Protein AF-A0A267G3K1-F1 (afdb_monomer_lite)

Secondary structure (DSSP, 8-state):
---PEEPTTTTT-----S-----SS----TTSS--SSEEEETTT--EEE-PBPTTS-B--SHHHHHHHHH---EEEEGGG-BTTB--EEETTTTEEEE-TTHHHHHHHTT--GGG----S--HHHHHHHHT--

Organism: NCBI:txid282301

Structure (mmCIF, N/CA/C/O backbone):
data_AF-A0A267G3K1-F1
#
_entry.id   AF-A0A267G3K1-F1
#
loop_
_atom_site.group_PDB
_atom_site.id
_atom_site.type_symbol
_atom_site.label_atom_id
_atom_site.label_alt_id
_atom_site.label_comp_id
_atom_site.label_asym_id
_atom_site.label_entity_id
_atom_site.label_seq_id
_atom_site.pdbx_PDB_ins_code
_atom_site.Cartn_x
_atom_site.Cartn_y
_atom_site.Cartn_z
_atom_site.occupancy
_atom_site.B_iso_or_equiv
_atom_site.auth_seq_id
_atom_site.auth_comp_id
_atom_site.auth_asym_id
_atom_site.auth_atom_id
_atom_site.pdbx_PDB_model_num
ATOM 1 N N . MET A 1 1 ? 0.414 22.832 2.728 1.00 44.53 1 MET A N 1
ATOM 2 C CA . MET A 1 1 ? 0.107 21.496 3.273 1.00 44.53 1 MET A CA 1
ATOM 3 C C . MET A 1 1 ? -0.882 20.891 2.304 1.00 44.53 1 MET A C 1
ATOM 5 O O . MET A 1 1 ? -1.904 21.512 2.073 1.00 44.53 1 MET A O 1
ATOM 9 N N . SER A 1 2 ? -0.534 19.814 1.607 1.00 56.38 2 SER A N 1
ATOM 10 C CA . SER A 1 2 ? -1.494 19.134 0.736 1.00 56.38 2 SER A CA 1
ATOM 11 C C . SER A 1 2 ? -2.581 18.536 1.630 1.00 56.38 2 SER A C 1
ATOM 13 O O . SER A 1 2 ? -2.292 17.585 2.359 1.00 56.38 2 SER A O 1
ATOM 15 N N . ASP A 1 3 ? -3.774 19.128 1.633 1.00 69.25 3 ASP A N 1
ATOM 16 C CA . ASP A 1 3 ? -4.935 18.640 2.381 1.00 69.25 3 ASP A CA 1
ATOM 17 C C . ASP A 1 3 ? -5.367 17.286 1.806 1.00 69.25 3 ASP A C 1
ATOM 19 O O . ASP A 1 3 ? -6.177 17.208 0.880 1.00 69.25 3 ASP A O 1
ATOM 23 N N . ARG A 1 4 ? -4.772 16.201 2.316 1.00 88.62 4 ARG A N 1
ATOM 24 C CA . ARG A 1 4 ? -5.225 14.842 2.010 1.00 88.62 4 ARG A CA 1
ATOM 25 C C . ARG A 1 4 ? -6.672 14.727 2.475 1.00 88.62 4 ARG A C 1
ATOM 27 O O . ARG A 1 4 ? -6.978 15.033 3.626 1.00 88.62 4 ARG A O 1
ATOM 34 N N . GLN A 1 5 ? -7.546 14.292 1.580 1.00 95.12 5 GLN A N 1
ATOM 35 C CA . GLN A 1 5 ? -8.942 14.031 1.908 1.00 95.12 5 GLN A CA 1
ATOM 36 C C . GLN A 1 5 ? -9.103 12.583 2.371 1.00 95.12 5 GLN A C 1
ATOM 38 O O . GLN A 1 5 ? -8.347 11.703 1.957 1.00 95.12 5 GLN A O 1
ATOM 43 N N . GLU A 1 6 ? -10.082 12.342 3.240 1.00 97.56 6 GLU A N 1
ATOM 44 C CA . GLU A 1 6 ? -10.501 10.987 3.601 1.00 97.56 6 GLU A CA 1
ATOM 45 C C . GLU A 1 6 ? -10.964 10.235 2.351 1.00 97.56 6 GLU A C 1
ATOM 47 O O . GLU A 1 6 ? -11.768 10.758 1.574 1.00 97.56 6 GLU A O 1
ATOM 52 N N . SER A 1 7 ? -10.473 9.008 2.167 1.00 98.19 7 SER A N 1
ATOM 53 C CA . SER A 1 7 ? -10.912 8.175 1.053 1.00 98.19 7 SER A CA 1
ATOM 54 C C . SER A 1 7 ? -12.383 7.809 1.189 1.00 98.19 7 SER A C 1
ATOM 56 O O . SER A 1 7 ? -12.844 7.347 2.237 1.00 98.19 7 SER A O 1
ATOM 58 N N . LYS A 1 8 ? -13.105 7.862 0.068 1.00 98.00 8 LYS A N 1
ATOM 59 C CA . LYS A 1 8 ? -14.478 7.336 -0.029 1.00 98.00 8 LYS A CA 1
ATOM 60 C C . LYS A 1 8 ? -14.570 5.836 0.276 1.00 98.00 8 LYS A C 1
ATOM 62 O O . LYS A 1 8 ? -15.655 5.347 0.586 1.00 98.00 8 LYS A O 1
ATOM 67 N N . HIS A 1 9 ? -13.453 5.115 0.190 1.00 98.31 9 HIS A N 1
ATOM 68 C CA . HIS A 1 9 ? -13.381 3.669 0.381 1.00 98.31 9 HIS A CA 1
ATOM 69 C C . HIS A 1 9 ? -12.952 3.259 1.791 1.00 98.31 9 HIS A C 1
ATOM 71 O O . HIS A 1 9 ? -13.182 2.115 2.160 1.00 98.31 9 HIS A O 1
ATOM 77 N N . ALA A 1 10 ? -12.377 4.157 2.597 1.00 97.75 10 ALA A N 1
ATOM 78 C CA . ALA A 1 10 ? -11.828 3.812 3.912 1.00 97.75 10 ALA A CA 1
ATOM 79 C C . ALA A 1 10 ? -12.890 3.229 4.859 1.00 97.75 10 ALA A C 1
ATOM 81 O O . ALA A 1 10 ? -12.714 2.171 5.456 1.00 97.75 10 ALA A O 1
ATOM 82 N N . SER A 1 11 ? -14.049 3.883 4.966 1.00 97.31 11 SER A N 1
ATOM 83 C CA . SER A 1 11 ? -15.085 3.464 5.918 1.00 97.31 11 SER A CA 1
ATOM 84 C C . SER A 1 11 ? -15.752 2.122 5.579 1.00 97.31 11 SER A C 1
ATOM 86 O O . SER A 1 11 ? -16.212 1.432 6.495 1.00 97.31 11 SER A O 1
ATOM 88 N N . SER A 1 12 ? -15.794 1.750 4.298 1.00 96.88 12 SER A N 1
ATOM 89 C CA . SER A 1 12 ? -16.505 0.584 3.759 1.00 96.88 12 SER A CA 1
ATOM 90 C C . SER A 1 12 ? -15.575 -0.464 3.144 1.00 96.88 12 SER A C 1
ATOM 92 O O . SER A 1 12 ? -16.058 -1.395 2.496 1.00 96.88 12 SER A O 1
ATOM 94 N N . LEU A 1 13 ? -14.258 -0.328 3.341 1.00 98.44 13 LEU A N 1
ATOM 95 C CA . LEU A 1 13 ? -13.275 -1.245 2.786 1.00 98.44 13 LEU A CA 1
ATOM 96 C C . LEU A 1 13 ? -13.538 -2.664 3.299 1.00 98.44 13 LEU A C 1
ATOM 98 O O . LEU A 1 13 ? -13.587 -2.917 4.503 1.00 98.44 13 LEU A O 1
ATOM 102 N N . VAL A 1 14 ? -13.689 -3.600 2.366 1.00 98.06 14 VAL A N 1
ATOM 103 C CA . VAL A 1 14 ? -13.769 -5.026 2.675 1.00 98.06 14 VAL A CA 1
ATOM 104 C C . VAL A 1 14 ? -12.358 -5.595 2.616 1.00 98.06 14 VAL A C 1
ATOM 106 O O . VAL A 1 14 ? -11.669 -5.426 1.609 1.00 98.06 14 VAL A O 1
ATOM 109 N N . GLN A 1 15 ? -11.940 -6.268 3.688 1.00 98.75 15 GLN A N 1
ATOM 110 C CA . GLN A 1 15 ? -10.697 -7.036 3.728 1.00 98.75 15 GLN A CA 1
ATOM 111 C C . GLN A 1 15 ? -11.023 -8.525 3.630 1.00 98.75 15 GLN A C 1
ATOM 113 O O . GLN A 1 15 ? -11.922 -9.015 4.316 1.00 98.75 15 GLN A O 1
ATOM 118 N N . LEU A 1 16 ? -10.315 -9.244 2.764 1.00 98.50 16 LEU A N 1
ATOM 119 C CA . LEU A 1 16 ? -10.518 -10.672 2.562 1.00 98.50 16 LEU A CA 1
ATOM 120 C C . LEU A 1 16 ? -9.966 -11.463 3.751 1.00 98.50 16 LEU A C 1
ATOM 122 O O . LEU A 1 16 ? -8.858 -11.204 4.227 1.00 98.50 16 LEU A O 1
ATOM 126 N N . ASP A 1 17 ? -10.715 -12.472 4.192 1.00 96.62 17 ASP A N 1
ATOM 127 C CA . ASP A 1 17 ? -10.265 -13.428 5.207 1.00 96.62 17 ASP A CA 1
ATOM 128 C C . ASP A 1 17 ? -9.496 -14.583 4.545 1.00 96.62 17 ASP A C 1
ATOM 130 O O . ASP A 1 17 ? -9.970 -15.711 4.425 1.00 96.62 17 ASP A O 1
ATOM 134 N N . ASN A 1 18 ? -8.316 -14.258 4.011 1.00 96.94 18 ASN A N 1
ATOM 135 C CA . ASN A 1 18 ? -7.449 -15.176 3.263 1.00 96.94 18 ASN A CA 1
ATOM 136 C C . ASN A 1 18 ? -6.233 -15.665 4.077 1.00 96.94 18 ASN A C 1
ATOM 138 O O . ASN A 1 18 ? -5.330 -16.295 3.528 1.00 96.94 18 ASN A O 1
ATOM 142 N N . GLY A 1 19 ? -6.192 -15.373 5.381 1.00 95.50 19 GLY A N 1
ATOM 143 C CA . GLY A 1 19 ? -5.142 -15.830 6.297 1.00 95.50 19 GLY A CA 1
ATOM 144 C C . GLY A 1 19 ? -3.785 -15.128 6.159 1.00 95.50 19 GLY A C 1
ATOM 145 O O . GLY A 1 19 ? -2.832 -15.532 6.828 1.00 95.50 19 GLY A O 1
ATOM 146 N N . ILE A 1 20 ? -3.668 -14.080 5.336 1.00 97.50 20 ILE A N 1
ATOM 147 C CA . ILE A 1 20 ? -2.402 -13.364 5.136 1.00 97.50 20 ILE A CA 1
ATOM 148 C C . ILE A 1 20 ? -1.979 -12.617 6.409 1.00 97.50 20 ILE A C 1
ATOM 150 O O . ILE A 1 20 ? -2.758 -11.891 7.032 1.00 97.50 20 ILE A O 1
ATOM 154 N N . LYS A 1 21 ? -0.702 -12.776 6.778 1.00 97.88 21 LYS A N 1
ATOM 155 C CA . LYS A 1 21 ? -0.024 -12.011 7.830 1.00 97.88 21 LYS A CA 1
ATOM 156 C C . LYS A 1 21 ? 1.275 -11.443 7.289 1.00 97.88 21 LYS A C 1
ATOM 158 O O . LYS A 1 21 ? 2.054 -12.155 6.657 1.00 97.88 21 LYS A O 1
ATOM 163 N N . ILE A 1 22 ? 1.497 -10.162 7.542 1.00 97.75 22 ILE A N 1
ATOM 164 C CA . ILE A 1 22 ? 2.625 -9.427 6.982 1.00 97.75 22 ILE A CA 1
ATOM 165 C C . ILE A 1 22 ? 3.745 -9.373 8.025 1.00 97.75 22 ILE A C 1
ATOM 167 O O . ILE A 1 22 ? 3.500 -8.936 9.152 1.00 97.75 22 ILE A O 1
ATOM 171 N N . PRO A 1 23 ? 4.970 -9.831 7.696 1.00 95.19 23 PRO A N 1
ATOM 172 C CA . PRO A 1 23 ? 6.096 -9.727 8.616 1.00 95.19 23 PRO A CA 1
ATOM 173 C C . PRO A 1 23 ? 6.454 -8.251 8.861 1.00 95.19 23 PRO A C 1
ATOM 175 O O . PRO A 1 23 ? 6.137 -7.399 8.035 1.00 95.19 23 PRO A O 1
ATOM 178 N N . PRO A 1 24 ? 7.153 -7.917 9.958 1.00 89.62 24 PRO A N 1
ATOM 179 C CA . PRO A 1 24 ? 7.520 -6.531 10.266 1.00 89.62 24 PRO A CA 1
ATOM 180 C C . PRO A 1 24 ? 8.611 -5.954 9.345 1.00 89.62 24 PRO A C 1
ATOM 182 O O . PRO A 1 24 ? 8.872 -4.755 9.393 1.00 89.62 24 PRO A O 1
ATOM 185 N N . SER A 1 25 ? 9.288 -6.787 8.549 1.00 93.19 25 SER A N 1
ATOM 186 C CA . SER A 1 25 ? 10.344 -6.382 7.616 1.00 93.19 25 SER A CA 1
ATOM 187 C C . SER A 1 25 ? 10.625 -7.482 6.582 1.00 93.19 25 SER A C 1
ATOM 189 O O . SER A 1 25 ? 10.002 -8.546 6.600 1.00 93.19 25 SER A O 1
ATOM 191 N N . GLY A 1 26 ? 11.576 -7.233 5.674 1.00 95.56 26 GLY A N 1
ATOM 192 C CA . GLY A 1 26 ? 12.036 -8.225 4.692 1.00 95.56 26 GLY A CA 1
ATOM 193 C C . GLY A 1 26 ? 11.108 -8.404 3.490 1.00 95.56 26 GLY A C 1
ATOM 194 O O . GLY A 1 26 ? 11.237 -9.387 2.760 1.00 95.56 26 GLY A O 1
ATOM 195 N N . TRP A 1 27 ? 10.187 -7.461 3.285 1.00 97.94 27 TRP A N 1
ATOM 196 C CA . TRP A 1 27 ? 9.205 -7.496 2.210 1.00 97.94 27 TRP A CA 1
ATOM 197 C C . TRP A 1 27 ? 9.850 -7.532 0.823 1.00 97.94 27 TRP A C 1
ATOM 199 O O . TRP A 1 27 ? 10.956 -7.033 0.596 1.00 97.94 27 TRP A O 1
ATOM 209 N N . GLN A 1 28 ? 9.117 -8.119 -0.112 1.00 98.38 28 GLN A N 1
ATOM 210 C CA . GLN A 1 28 ? 9.464 -8.187 -1.520 1.00 98.38 28 GLN A CA 1
ATOM 211 C C . GLN A 1 28 ? 8.173 -8.093 -2.332 1.00 98.38 28 GLN A C 1
ATOM 213 O O . GLN A 1 28 ? 7.124 -8.568 -1.895 1.00 98.38 28 GLN A O 1
ATOM 218 N N . CYS A 1 29 ? 8.244 -7.470 -3.504 1.00 98.69 29 CYS A N 1
ATOM 219 C CA . CYS A 1 29 ? 7.141 -7.474 -4.454 1.00 98.69 29 CYS A CA 1
ATOM 220 C C . CYS A 1 29 ? 6.779 -8.913 -4.857 1.00 98.69 29 CYS A C 1
ATOM 222 O O . CYS A 1 29 ? 7.650 -9.696 -5.216 1.00 98.69 29 CYS A O 1
ATOM 224 N N . ALA A 1 30 ? 5.490 -9.246 -4.886 1.00 98.31 30 ALA A N 1
ATOM 225 C CA . ALA A 1 30 ? 5.027 -10.579 -5.274 1.00 98.31 30 ALA A CA 1
ATOM 226 C C . ALA A 1 30 ? 5.311 -10.944 -6.749 1.00 98.31 30 ALA A C 1
ATOM 228 O O . ALA A 1 30 ? 5.241 -12.113 -7.112 1.00 98.31 30 ALA A O 1
ATOM 229 N N . MET A 1 31 ? 5.642 -9.957 -7.590 1.00 98.06 31 MET A N 1
ATOM 230 C CA . MET A 1 31 ? 5.793 -10.105 -9.044 1.00 98.06 31 MET A CA 1
ATOM 231 C C . MET A 1 31 ? 7.221 -9.817 -9.548 1.00 98.06 31 MET A C 1
ATOM 233 O O . MET A 1 31 ? 7.489 -9.955 -10.739 1.00 98.06 31 MET A O 1
ATOM 237 N N . CYS A 1 32 ? 8.149 -9.379 -8.683 1.00 97.88 32 CYS A N 1
ATOM 238 C CA . CYS A 1 32 ? 9.557 -9.149 -9.050 1.00 97.88 32 CYS A CA 1
ATOM 239 C C . CYS A 1 32 ? 10.488 -9.082 -7.826 1.00 97.88 32 CYS A C 1
ATOM 241 O O . CYS A 1 32 ? 10.056 -9.214 -6.686 1.00 97.88 32 CYS A O 1
ATOM 243 N N . ASP A 1 33 ? 11.772 -8.798 -8.045 1.00 97.62 33 ASP A N 1
ATOM 244 C CA . ASP A 1 33 ? 12.792 -8.795 -6.985 1.00 97.62 33 ASP A CA 1
ATOM 245 C C . ASP A 1 33 ? 12.917 -7.480 -6.196 1.00 97.62 33 ASP A C 1
ATOM 247 O O . ASP A 1 33 ? 13.812 -7.332 -5.362 1.00 97.62 33 ASP A O 1
ATOM 251 N N . LYS A 1 34 ? 12.027 -6.505 -6.428 1.00 97.19 34 LYS A N 1
ATOM 252 C CA . LYS A 1 34 ? 12.066 -5.218 -5.715 1.00 97.19 34 LYS A CA 1
ATOM 253 C C . LYS A 1 34 ? 11.739 -5.385 -4.231 1.00 97.19 34 LYS A C 1
ATOM 255 O O . LYS A 1 34 ? 10.791 -6.084 -3.868 1.00 97.19 34 LYS A O 1
ATOM 260 N N . ARG A 1 35 ? 12.518 -4.697 -3.394 1.00 97.00 35 ARG A N 1
ATOM 261 C CA . ARG A 1 35 ? 12.425 -4.690 -1.920 1.00 97.00 35 ARG A CA 1
ATOM 262 C C . ARG A 1 35 ? 12.169 -3.296 -1.336 1.00 97.00 35 ARG A C 1
ATOM 264 O O . ARG A 1 35 ? 12.076 -3.149 -0.123 1.00 97.00 35 ARG A O 1
ATOM 271 N N . ASP A 1 36 ? 12.058 -2.298 -2.200 1.00 94.69 36 ASP A N 1
ATOM 272 C CA . ASP A 1 36 ? 11.797 -0.894 -1.911 1.00 94.69 36 ASP A CA 1
ATOM 273 C C . ASP A 1 36 ? 10.547 -0.418 -2.665 1.00 94.69 36 ASP A C 1
ATOM 275 O O . ASP A 1 36 ? 10.055 -1.090 -3.581 1.00 94.69 36 ASP A O 1
ATOM 279 N N . ASN A 1 37 ? 10.005 0.736 -2.263 1.00 96.25 37 ASN A N 1
ATOM 280 C CA . ASN A 1 37 ? 8.801 1.319 -2.863 1.00 96.25 37 ASN A CA 1
ATOM 281 C C . ASN A 1 37 ? 7.652 0.297 -2.968 1.00 96.25 37 ASN A C 1
A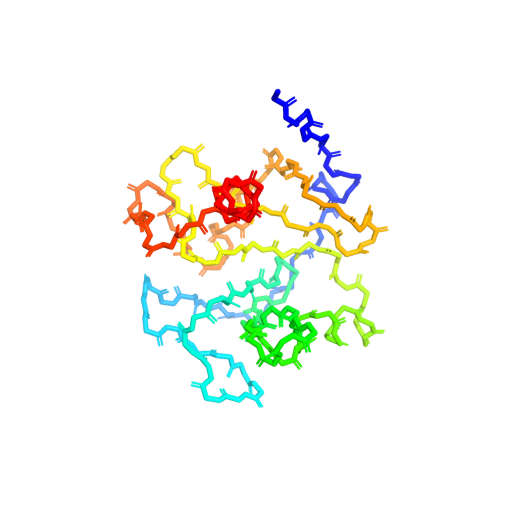TOM 283 O O . ASN A 1 37 ? 7.041 0.110 -4.028 1.00 96.25 37 ASN A O 1
ATOM 287 N N . LEU A 1 38 ? 7.411 -0.409 -1.863 1.00 98.56 38 LEU A N 1
ATOM 288 C CA . LEU A 1 38 ? 6.425 -1.477 -1.775 1.00 98.56 38 LEU A CA 1
ATOM 289 C C . LEU A 1 38 ? 5.117 -0.973 -1.169 1.00 98.56 38 LEU A C 1
ATOM 291 O O . LEU A 1 38 ? 5.101 -0.253 -0.168 1.00 98.56 38 LEU A O 1
ATOM 295 N N . TRP A 1 39 ? 4.024 -1.410 -1.777 1.00 98.75 39 TRP A N 1
ATOM 296 C CA . TRP A 1 39 ? 2.658 -1.046 -1.453 1.00 98.75 39 TRP A CA 1
ATOM 297 C C . TRP A 1 39 ? 1.894 -2.309 -1.074 1.00 98.75 39 TRP A C 1
ATOM 299 O O . TRP A 1 39 ? 1.855 -3.272 -1.840 1.00 98.75 39 TRP A O 1
ATOM 309 N N . LEU A 1 40 ? 1.320 -2.309 0.123 1.00 98.81 40 LEU A N 1
ATOM 310 C CA . LEU A 1 40 ? 0.437 -3.358 0.616 1.00 98.81 40 LEU A CA 1
ATOM 311 C C . LEU A 1 40 ? -0.997 -2.998 0.237 1.00 98.81 40 LEU A C 1
ATOM 313 O O . LEU A 1 40 ? -1.504 -1.977 0.703 1.00 98.81 40 LEU A O 1
ATOM 317 N N . ASN A 1 41 ? -1.654 -3.820 -0.579 1.00 98.88 41 ASN A N 1
ATOM 318 C CA . ASN A 1 41 ? -3.074 -3.647 -0.863 1.00 98.88 41 ASN A CA 1
ATOM 319 C C . ASN A 1 41 ? -3.901 -3.975 0.392 1.00 98.88 41 ASN A C 1
ATOM 321 O O . ASN A 1 41 ? -3.758 -5.050 0.977 1.00 98.88 41 ASN A O 1
ATOM 325 N N . LEU A 1 42 ? -4.757 -3.044 0.819 1.00 98.88 42 LEU A N 1
ATOM 326 C CA . LEU A 1 42 ? -5.488 -3.163 2.081 1.00 98.88 42 LEU A CA 1
ATOM 327 C C . LEU A 1 42 ? -6.672 -4.140 2.011 1.00 98.88 42 LEU A C 1
ATOM 329 O O . LEU A 1 42 ? -7.174 -4.537 3.061 1.00 98.88 42 LEU A O 1
ATOM 333 N N . THR A 1 43 ? -7.098 -4.568 0.819 1.00 98.88 43 THR A N 1
ATOM 334 C CA . THR A 1 43 ? -8.176 -5.553 0.656 1.00 98.88 43 THR A CA 1
ATOM 335 C C . THR A 1 43 ? -7.672 -6.984 0.795 1.00 98.88 43 THR A C 1
ATOM 337 O O . THR A 1 43 ? -8.278 -7.765 1.522 1.00 98.88 43 THR A O 1
ATOM 340 N N . ASP A 1 44 ? -6.577 -7.353 0.131 1.00 98.81 44 ASP A N 1
ATOM 341 C CA . ASP A 1 44 ? -6.143 -8.756 0.040 1.00 98.81 44 ASP A CA 1
ATOM 342 C C . ASP A 1 44 ? -4.763 -9.049 0.645 1.00 98.81 44 ASP A C 1
ATOM 344 O O . ASP A 1 44 ? -4.392 -10.214 0.791 1.00 98.81 44 ASP A O 1
ATOM 348 N N . GLY A 1 45 ? -4.015 -8.017 1.038 1.00 98.69 45 GLY A N 1
ATOM 349 C CA . GLY A 1 45 ? -2.696 -8.159 1.643 1.00 98.69 45 GLY A CA 1
ATOM 350 C C . GLY A 1 45 ? -1.560 -8.403 0.648 1.00 98.69 45 GLY A C 1
ATOM 351 O O . GLY A 1 45 ? -0.446 -8.717 1.069 1.00 98.69 45 GLY A O 1
ATOM 352 N N . THR A 1 46 ? -1.795 -8.262 -0.658 1.00 98.69 46 THR A N 1
ATOM 353 C CA . THR A 1 46 ? -0.742 -8.429 -1.668 1.00 98.69 46 THR A CA 1
ATOM 354 C C . THR A 1 46 ? 0.273 -7.286 -1.573 1.00 98.69 46 THR A C 1
ATOM 356 O O . THR A 1 46 ? -0.102 -6.113 -1.535 1.00 98.69 46 THR A O 1
ATOM 359 N N . ILE A 1 47 ? 1.571 -7.617 -1.551 1.00 98.88 47 ILE A N 1
ATOM 360 C CA . ILE A 1 47 ? 2.670 -6.637 -1.547 1.00 98.88 47 ILE A CA 1
ATOM 361 C C . ILE A 1 47 ? 3.229 -6.473 -2.960 1.00 98.88 47 ILE A C 1
ATOM 363 O O . ILE A 1 47 ? 3.746 -7.423 -3.552 1.00 98.88 47 ILE A O 1
ATOM 367 N N . LEU A 1 48 ? 3.174 -5.257 -3.502 1.00 98.81 48 LEU A N 1
ATOM 368 C CA . LEU A 1 48 ? 3.543 -4.973 -4.890 1.00 98.81 48 LEU A CA 1
ATOM 369 C C . LEU A 1 48 ? 4.377 -3.696 -4.995 1.00 98.81 48 LEU A C 1
ATOM 371 O O . LEU A 1 48 ? 4.225 -2.773 -4.201 1.00 98.81 48 LEU A O 1
ATOM 375 N N . CYS A 1 49 ? 5.287 -3.632 -5.967 1.00 98.56 49 CYS A N 1
ATOM 376 C CA . CYS A 1 49 ? 6.099 -2.436 -6.168 1.00 98.56 49 CYS A CA 1
ATOM 377 C C . CYS A 1 49 ? 5.299 -1.318 -6.851 1.00 98.56 49 CYS A C 1
ATOM 379 O O . CYS A 1 49 ? 4.369 -1.567 -7.624 1.00 98.56 49 CYS A O 1
ATOM 381 N N . GLY A 1 50 ? 5.676 -0.077 -6.542 1.00 97.50 50 GLY A N 1
ATOM 382 C CA . GLY A 1 50 ? 5.001 1.124 -7.018 1.00 97.50 50 GLY A CA 1
ATOM 383 C C . GLY A 1 50 ? 5.165 1.399 -8.515 1.00 97.50 50 GLY A C 1
ATOM 384 O O . GLY A 1 50 ? 5.640 0.573 -9.299 1.00 97.50 50 GLY A O 1
ATOM 385 N N . ARG A 1 51 ? 4.768 2.607 -8.921 1.00 95.00 51 ARG A N 1
ATOM 386 C CA . ARG A 1 51 ? 4.821 3.044 -10.321 1.00 95.00 51 ARG A CA 1
ATOM 387 C C . ARG A 1 51 ? 6.262 3.201 -10.817 1.00 95.00 51 ARG A C 1
ATOM 389 O O . ARG A 1 51 ? 7.151 3.576 -10.049 1.00 95.00 51 ARG A O 1
ATOM 396 N N . ARG A 1 52 ? 6.469 2.925 -12.103 1.00 93.19 52 ARG A N 1
ATOM 397 C CA . ARG A 1 52 ? 7.706 3.214 -12.837 1.00 93.19 52 ARG A CA 1
ATOM 398 C C . ARG A 1 52 ? 7.731 4.686 -13.249 1.00 93.19 52 ARG A C 1
ATOM 400 O O . ARG A 1 52 ? 6.744 5.178 -13.793 1.00 93.19 52 ARG A O 1
ATOM 407 N N . TYR A 1 53 ? 8.850 5.366 -13.032 1.00 87.38 53 TYR A N 1
ATOM 408 C CA . TYR A 1 53 ? 9.064 6.740 -13.488 1.00 87.38 53 TYR A CA 1
ATOM 409 C C . TYR A 1 53 ? 9.664 6.786 -14.903 1.00 87.38 53 TYR A C 1
ATOM 411 O O . TYR A 1 53 ? 10.197 5.794 -15.405 1.00 87.38 53 TYR A O 1
ATOM 419 N N . PHE A 1 54 ? 9.564 7.944 -15.565 1.00 81.44 54 PHE A N 1
ATOM 420 C CA . PHE A 1 54 ? 10.049 8.140 -16.942 1.00 81.44 54 PHE A CA 1
ATOM 421 C C . PHE A 1 54 ? 11.565 7.960 -17.091 1.00 81.44 54 PHE A C 1
ATOM 423 O O . PHE A 1 54 ? 12.027 7.555 -18.153 1.00 81.44 54 PHE A O 1
ATOM 430 N N . ASP A 1 55 ? 12.327 8.225 -16.032 1.00 82.69 55 ASP A N 1
ATOM 431 C CA . ASP A 1 55 ? 13.779 8.030 -15.975 1.00 82.69 55 ASP A CA 1
ATOM 432 C C . ASP A 1 55 ? 14.188 6.559 -15.747 1.00 82.69 55 ASP A C 1
ATOM 434 O O . ASP A 1 55 ? 15.372 6.249 -15.634 1.00 82.69 55 ASP A O 1
ATOM 438 N N . GLY A 1 56 ? 13.214 5.642 -15.677 1.00 81.25 56 GLY A N 1
ATOM 439 C CA . GLY A 1 56 ? 13.424 4.219 -15.419 1.00 81.25 56 GLY A CA 1
ATOM 440 C C . GLY A 1 56 ? 13.552 3.854 -13.937 1.00 81.25 56 GLY A C 1
ATOM 441 O O . GLY A 1 56 ? 13.647 2.666 -13.622 1.00 81.25 56 GLY A O 1
ATOM 442 N N . SER A 1 57 ? 13.527 4.833 -13.026 1.00 86.69 57 SER A N 1
ATOM 443 C CA . SER A 1 57 ? 13.539 4.608 -11.578 1.00 86.69 57 SER A CA 1
ATOM 444 C C . SER A 1 57 ? 12.138 4.273 -11.028 1.00 86.69 57 SER A C 1
ATOM 446 O O . SER A 1 57 ? 11.150 4.184 -11.763 1.00 86.69 57 SER A O 1
ATOM 448 N N . GLY A 1 58 ? 12.033 4.048 -9.713 1.00 89.12 58 GLY A N 1
ATOM 449 C CA . GLY A 1 58 ? 10.776 3.697 -9.044 1.00 89.12 58 GLY A CA 1
ATOM 450 C C . GLY A 1 58 ? 10.498 2.191 -9.034 1.00 89.12 58 GLY A C 1
ATOM 451 O O . GLY A 1 58 ? 11.391 1.382 -8.771 1.00 89.12 58 GLY A O 1
ATOM 452 N N . GLY A 1 59 ? 9.239 1.806 -9.244 1.00 94.94 59 GLY A N 1
ATOM 453 C CA . GLY A 1 59 ? 8.794 0.411 -9.297 1.00 94.94 59 GLY A CA 1
ATOM 454 C C . GLY A 1 59 ? 8.545 -0.102 -10.721 1.00 94.94 59 GLY A C 1
ATOM 455 O O . GLY A 1 59 ? 9.039 0.467 -11.688 1.00 94.94 59 GLY A O 1
ATOM 456 N N . ASN A 1 60 ? 7.790 -1.197 -10.838 1.00 97.62 60 ASN A N 1
ATOM 457 C CA . ASN A 1 60 ? 7.457 -1.854 -12.111 1.00 97.62 60 ASN A CA 1
ATOM 458 C C . ASN A 1 60 ? 5.942 -1.859 -12.386 1.00 97.62 60 ASN A C 1
ATOM 460 O O . ASN A 1 60 ? 5.478 -2.696 -13.140 1.00 97.62 60 ASN A O 1
ATOM 464 N N . ASN A 1 61 ? 5.175 -0.952 -11.770 1.00 98.00 61 ASN A N 1
ATOM 465 C CA . ASN A 1 61 ? 3.717 -0.804 -11.922 1.00 98.00 61 ASN A CA 1
ATOM 466 C C . ASN A 1 61 ? 2.840 -1.923 -11.343 1.00 98.00 61 ASN A C 1
ATOM 468 O O . ASN A 1 61 ? 1.622 -1.777 -11.350 1.00 98.00 61 ASN A O 1
ATOM 472 N N . HIS A 1 62 ? 3.405 -2.973 -10.752 1.00 98.75 62 HIS A N 1
ATOM 473 C CA . HIS A 1 62 ? 2.611 -4.112 -10.286 1.00 98.75 62 HIS A CA 1
ATOM 474 C C . HIS A 1 62 ? 1.471 -3.746 -9.321 1.00 98.75 62 HIS A C 1
ATOM 476 O O . HIS A 1 62 ? 0.419 -4.371 -9.364 1.00 98.75 62 HIS A O 1
ATOM 482 N N . ALA A 1 63 ? 1.636 -2.725 -8.471 1.00 98.69 63 ALA A N 1
ATOM 483 C CA . ALA A 1 63 ? 0.567 -2.300 -7.567 1.00 98.69 63 ALA A CA 1
ATOM 484 C C . ALA A 1 63 ? -0.628 -1.652 -8.300 1.00 98.69 63 ALA A C 1
ATOM 486 O O . ALA A 1 63 ? -1.773 -1.894 -7.922 1.00 98.69 63 ALA A O 1
ATOM 487 N N . VAL A 1 64 ? -0.384 -0.878 -9.370 1.00 98.44 64 VAL A N 1
ATOM 488 C CA . VAL A 1 64 ? -1.473 -0.316 -10.191 1.00 98.44 64 VAL A CA 1
ATOM 489 C C . VAL A 1 64 ? -2.089 -1.375 -11.104 1.00 98.44 64 VAL A C 1
ATOM 491 O O . VAL A 1 64 ? -3.307 -1.445 -11.197 1.00 98.44 64 VAL A O 1
ATOM 494 N N . GLU A 1 65 ? -1.283 -2.260 -11.691 1.00 98.69 65 GLU A N 1
ATOM 495 C CA . GLU A 1 65 ? -1.783 -3.373 -12.511 1.00 98.69 65 GLU A CA 1
ATOM 496 C C . GLU A 1 65 ? -2.667 -4.322 -11.684 1.00 98.69 65 GLU A C 1
ATOM 498 O O . GLU A 1 65 ? -3.682 -4.831 -12.156 1.00 98.69 65 GLU A O 1
ATOM 503 N N . HIS A 1 66 ? -2.333 -4.542 -10.411 1.00 98.81 66 HIS A N 1
ATOM 504 C CA . HIS A 1 66 ? -3.180 -5.314 -9.502 1.00 98.81 66 HIS A CA 1
ATOM 505 C C . HIS A 1 66 ? -4.522 -4.638 -9.241 1.00 98.81 66 HIS A C 1
ATOM 507 O O . HIS A 1 66 ? -5.553 -5.309 -9.259 1.00 98.81 66 HIS A O 1
ATOM 513 N N . TYR A 1 67 ? -4.535 -3.316 -9.052 1.00 98.75 67 TYR A N 1
ATOM 514 C CA . TYR A 1 67 ? -5.784 -2.562 -8.967 1.00 98.75 67 TYR A CA 1
ATOM 515 C C . TYR A 1 67 ? -6.611 -2.690 -10.2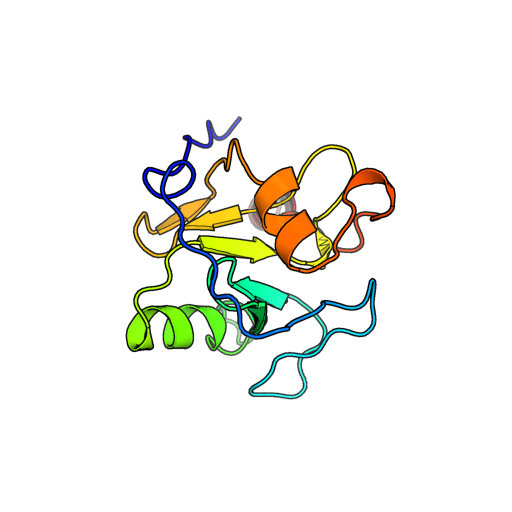54 1.00 98.75 67 TYR A C 1
ATOM 517 O O . TYR A 1 67 ? -7.805 -2.960 -10.169 1.00 98.75 67 TYR A O 1
ATOM 525 N N . GLU A 1 68 ? -5.998 -2.569 -11.432 1.00 98.56 68 GLU A N 1
ATOM 526 C CA . GLU A 1 68 ? -6.695 -2.712 -12.720 1.00 98.56 68 GLU A CA 1
ATOM 527 C C . GLU A 1 68 ? -7.360 -4.091 -12.875 1.00 98.56 68 GLU A C 1
ATOM 529 O O . GLU A 1 68 ? -8.449 -4.193 -13.438 1.00 98.56 68 GLU A O 1
ATOM 534 N N . ASN A 1 69 ? -6.743 -5.143 -12.326 1.00 98.56 69 ASN A N 1
ATOM 535 C CA . ASN A 1 69 ? -7.261 -6.511 -12.392 1.00 98.56 69 ASN A CA 1
ATOM 536 C C . ASN A 1 69 ? -8.307 -6.851 -11.315 1.00 98.56 69 ASN A C 1
ATOM 538 O O . ASN A 1 69 ? -9.119 -7.752 -11.520 1.00 98.56 69 ASN A O 1
ATOM 542 N N . THR A 1 70 ? -8.282 -6.182 -10.159 1.00 98.62 70 THR A N 1
ATOM 543 C CA . THR A 1 70 ? -9.089 -6.566 -8.979 1.00 98.62 70 THR A CA 1
ATOM 544 C C . THR A 1 70 ? -10.120 -5.524 -8.557 1.00 98.62 70 THR A C 1
ATOM 546 O O . THR A 1 70 ? -11.111 -5.855 -7.909 1.00 98.62 70 THR A O 1
ATOM 549 N N . GLY A 1 71 ? -9.887 -4.255 -8.888 1.00 98.50 71 GLY A N 1
ATOM 550 C CA . GLY A 1 71 ? -10.642 -3.114 -8.383 1.00 98.50 71 GLY A CA 1
ATOM 551 C C . GLY A 1 71 ? -10.362 -2.762 -6.917 1.00 98.50 71 GLY A C 1
ATOM 552 O O . GLY A 1 71 ? -11.070 -1.919 -6.370 1.00 98.50 71 GLY A O 1
ATOM 553 N N . TYR A 1 72 ? -9.364 -3.368 -6.261 1.00 98.75 72 TYR A N 1
ATOM 554 C CA . TYR A 1 72 ? -9.081 -3.140 -4.838 1.00 98.75 72 TYR A CA 1
ATOM 555 C C . TYR A 1 72 ? -8.398 -1.786 -4.597 1.00 98.75 72 TYR A C 1
ATOM 557 O O . TYR A 1 72 ? -7.224 -1.623 -4.941 1.00 98.75 72 TYR A O 1
ATOM 565 N N . PRO A 1 73 ? -9.104 -0.799 -4.019 1.00 98.56 73 PRO A N 1
ATOM 566 C CA . PRO A 1 73 ? -8.798 0.604 -4.279 1.00 98.56 73 PRO A CA 1
ATOM 567 C C . PRO A 1 73 ? -7.658 1.171 -3.433 1.00 98.56 73 PRO A C 1
ATOM 569 O O . PRO A 1 73 ? -7.015 2.120 -3.874 1.00 98.56 73 PRO A O 1
ATOM 572 N N . LEU A 1 74 ? -7.417 0.633 -2.234 1.00 98.88 74 LEU A N 1
ATOM 573 C CA . LEU A 1 74 ? -6.512 1.233 -1.254 1.00 98.88 74 LEU A CA 1
ATOM 574 C C . LEU A 1 74 ? -5.233 0.423 -1.076 1.00 98.88 74 LEU A C 1
ATOM 576 O O . LEU A 1 74 ? -5.275 -0.7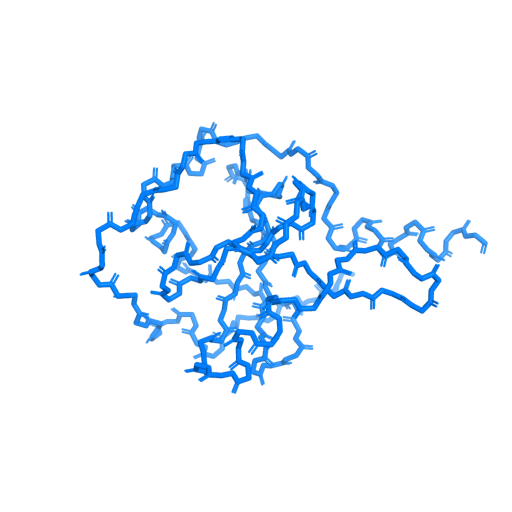92 -0.875 1.00 98.88 74 LEU A O 1
ATOM 580 N N . ALA A 1 75 ? -4.099 1.119 -1.072 1.00 98.88 75 ALA A N 1
ATOM 581 C CA . ALA A 1 75 ? -2.812 0.542 -0.725 1.00 98.88 75 ALA A CA 1
ATOM 582 C C . ALA A 1 75 ? -2.001 1.469 0.184 1.00 98.88 75 ALA A C 1
ATOM 584 O O . ALA A 1 75 ? -2.038 2.691 0.043 1.00 98.88 75 ALA A O 1
ATOM 585 N N . VAL A 1 76 ? -1.235 0.883 1.101 1.00 98.75 76 VAL A N 1
ATOM 586 C CA . VAL A 1 76 ? -0.361 1.601 2.037 1.00 98.75 76 VAL A CA 1
ATOM 587 C C . VAL A 1 76 ? 1.108 1.352 1.703 1.00 98.75 76 VAL A C 1
ATOM 589 O O . VAL A 1 76 ? 1.510 0.214 1.453 1.00 98.75 76 VAL A O 1
ATOM 592 N N . LYS A 1 77 ? 1.933 2.404 1.703 1.00 98.38 77 LYS A N 1
ATOM 593 C CA . LYS A 1 77 ? 3.376 2.291 1.453 1.00 98.38 77 LYS A CA 1
ATOM 594 C C . LYS A 1 77 ? 4.090 1.757 2.695 1.00 98.38 77 LYS A C 1
ATOM 596 O O . LYS A 1 77 ? 4.184 2.452 3.710 1.00 98.38 77 LYS A O 1
ATOM 601 N N . LEU A 1 78 ? 4.631 0.543 2.609 1.00 98.06 78 LEU A N 1
ATOM 602 C CA . LEU A 1 78 ? 5.120 -0.225 3.762 1.00 98.06 78 LEU A CA 1
ATOM 603 C C . LEU A 1 78 ? 6.196 0.501 4.578 1.00 98.06 78 LEU A C 1
ATOM 605 O O . LEU A 1 78 ? 6.084 0.585 5.799 1.00 98.06 78 LEU A O 1
ATOM 609 N N . GLY A 1 79 ? 7.197 1.092 3.921 1.00 96.62 79 GLY A N 1
ATOM 610 C CA . GLY A 1 79 ? 8.288 1.781 4.611 1.00 96.62 79 GLY A CA 1
ATOM 611 C C . GLY A 1 79 ? 7.888 3.088 5.302 1.00 96.62 79 GLY A C 1
ATOM 612 O O . GLY A 1 79 ? 8.714 3.697 5.979 1.00 96.62 79 GLY A O 1
ATOM 613 N N . THR A 1 80 ? 6.642 3.541 5.153 1.00 97.38 80 THR A N 1
ATOM 614 C CA . THR A 1 80 ? 6.150 4.782 5.776 1.00 97.38 80 THR A CA 1
ATOM 615 C C . THR A 1 80 ? 5.335 4.554 7.042 1.00 97.38 80 THR A C 1
ATOM 617 O O . THR A 1 80 ? 5.020 5.525 7.724 1.00 97.38 80 THR A O 1
ATOM 620 N N . ILE A 1 81 ? 5.001 3.299 7.361 1.00 97.81 81 ILE A N 1
ATOM 621 C CA . ILE A 1 81 ? 4.162 2.963 8.510 1.00 97.81 81 ILE A CA 1
ATOM 622 C C . ILE A 1 81 ? 4.925 3.261 9.805 1.00 97.81 81 ILE A C 1
ATOM 624 O O . ILE A 1 81 ? 6.013 2.734 10.044 1.00 97.81 81 ILE A O 1
ATOM 628 N N . CYS A 1 82 ? 4.330 4.083 10.661 1.00 95.88 82 CYS A N 1
ATOM 629 C CA . CYS A 1 82 ? 4.798 4.354 12.013 1.00 95.88 82 CYS A CA 1
ATOM 630 C C . CYS A 1 82 ? 3.623 4.701 12.936 1.00 95.88 82 CYS A C 1
ATOM 632 O O . CYS A 1 82 ? 2.472 4.781 12.503 1.00 95.88 82 CYS A O 1
ATOM 634 N N . ALA A 1 83 ? 3.912 4.960 14.212 1.00 95.19 83 ALA A N 1
ATOM 635 C CA . ALA A 1 83 ? 2.897 5.315 15.205 1.00 95.19 83 ALA A CA 1
ATOM 636 C C . ALA A 1 83 ? 2.085 6.580 14.848 1.00 95.19 83 ALA A C 1
ATOM 638 O O . ALA A 1 83 ? 0.978 6.754 15.345 1.00 95.19 83 ALA A O 1
ATOM 639 N N . GLN A 1 84 ? 2.625 7.470 14.009 1.00 92.94 84 GLN A N 1
ATOM 640 C CA . GLN A 1 84 ? 1.959 8.710 13.597 1.00 92.94 84 GLN A CA 1
ATOM 641 C C . GLN A 1 84 ? 1.077 8.549 12.351 1.00 92.94 84 GLN A C 1
ATOM 643 O O . GLN A 1 84 ? 0.292 9.448 12.057 1.00 92.94 84 GLN A O 1
ATOM 648 N N . GLY A 1 85 ? 1.209 7.453 11.600 1.00 95.12 85 GLY A N 1
ATOM 649 C CA . GLY A 1 85 ? 0.460 7.247 10.363 1.00 95.12 85 GLY A CA 1
ATOM 650 C C . GLY A 1 85 ? 1.236 6.472 9.305 1.00 95.12 85 GLY A C 1
ATOM 651 O O . GLY A 1 85 ? 2.247 5.831 9.583 1.00 95.12 85 GLY A O 1
ATOM 652 N N . ALA A 1 86 ? 0.736 6.538 8.075 1.00 97.50 86 ALA A N 1
ATOM 653 C CA . ALA A 1 86 ? 1.386 5.997 6.891 1.00 97.50 86 ALA A CA 1
ATOM 654 C C . ALA A 1 86 ? 0.909 6.744 5.638 1.00 97.50 86 ALA A C 1
ATOM 656 O O . ALA A 1 86 ? -0.091 7.466 5.659 1.00 97.50 86 ALA A O 1
ATOM 657 N N . ASP A 1 87 ? 1.608 6.539 4.529 1.00 98.19 87 ASP A N 1
ATOM 658 C CA . ASP A 1 87 ? 1.152 6.971 3.217 1.00 98.19 87 ASP A CA 1
ATOM 659 C C . ASP A 1 87 ? 0.173 5.958 2.628 1.00 98.19 87 ASP A C 1
ATOM 661 O O . ASP A 1 87 ? 0.551 4.832 2.308 1.00 98.19 87 ASP A O 1
ATOM 665 N N . VAL A 1 88 ? -1.077 6.389 2.455 1.00 98.56 88 VAL A N 1
ATOM 666 C CA . VAL A 1 88 ? -2.138 5.618 1.802 1.00 98.56 88 VAL A CA 1
ATOM 667 C C . VAL A 1 88 ? -2.457 6.249 0.453 1.00 98.56 88 VAL A C 1
ATOM 669 O O . VAL A 1 88 ? -2.667 7.4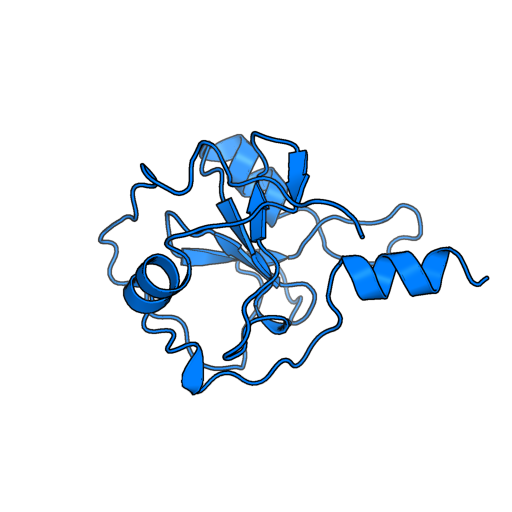60 0.356 1.00 98.56 88 VAL A O 1
ATOM 672 N N . TYR A 1 89 ? -2.488 5.426 -0.588 1.00 98.56 89 TYR A N 1
ATOM 673 C CA . TYR A 1 89 ? -2.902 5.813 -1.929 1.00 98.56 89 TYR A CA 1
ATOM 674 C C . TYR A 1 89 ? -4.219 5.135 -2.276 1.00 98.56 89 TYR A C 1
ATOM 676 O O . TYR A 1 89 ? -4.396 3.940 -2.029 1.00 98.56 89 TYR A O 1
ATOM 684 N N . SER A 1 90 ? -5.117 5.903 -2.881 1.00 98.56 90 SER A N 1
ATOM 685 C CA . SER A 1 90 ? -6.329 5.386 -3.497 1.00 98.56 90 SER A CA 1
ATOM 686 C C . SER A 1 90 ? -6.158 5.399 -5.005 1.00 98.56 90 SER A C 1
ATOM 688 O O . SER A 1 90 ? -6.040 6.464 -5.609 1.00 98.56 90 SER A O 1
ATOM 690 N N . TYR A 1 91 ? -6.157 4.221 -5.624 1.00 98.31 91 TYR A N 1
ATOM 691 C CA . TYR A 1 91 ? -6.116 4.105 -7.081 1.00 98.31 91 TYR A CA 1
ATOM 692 C C . TYR A 1 91 ? -7.421 4.561 -7.733 1.00 98.31 91 TYR A C 1
ATOM 694 O O . TYR A 1 91 ? -7.391 5.135 -8.816 1.00 98.31 91 TYR A O 1
ATOM 702 N N . ALA A 1 92 ? -8.553 4.370 -7.052 1.00 98.06 92 ALA A N 1
ATOM 703 C CA . ALA A 1 92 ? -9.857 4.816 -7.536 1.00 98.06 92 ALA A CA 1
ATOM 704 C C . ALA A 1 92 ? -10.003 6.347 -7.528 1.00 98.06 92 ALA A C 1
ATOM 706 O O . ALA A 1 92 ? -10.724 6.906 -8.352 1.00 98.06 92 ALA A O 1
ATOM 707 N N . GLU A 1 93 ? -9.329 7.025 -6.598 1.00 97.88 93 GLU A N 1
ATOM 708 C CA . GLU A 1 93 ? -9.341 8.491 -6.473 1.00 97.88 93 GLU A CA 1
ATOM 709 C C . GLU A 1 93 ? -8.085 9.140 -7.077 1.00 97.88 93 GLU A C 1
ATOM 711 O O . GLU A 1 93 ? -7.971 10.364 -7.073 1.00 97.88 93 GLU A O 1
ATOM 716 N N . ASP A 1 94 ? -7.162 8.313 -7.577 1.00 96.50 94 ASP A N 1
ATOM 717 C CA . ASP A 1 94 ? -5.839 8.660 -8.103 1.00 96.50 94 ASP A CA 1
ATOM 718 C C . ASP A 1 94 ? -5.087 9.692 -7.241 1.00 96.50 94 ASP A C 1
ATOM 720 O O . ASP A 1 94 ? -4.539 10.678 -7.733 1.00 96.50 94 ASP A O 1
ATOM 724 N N . ASN A 1 95 ? -5.104 9.496 -5.917 1.00 96.50 95 ASN A N 1
ATOM 725 C CA . ASN A 1 95 ? -4.558 10.470 -4.975 1.00 96.50 95 ASN A CA 1
ATOM 726 C C . ASN A 1 95 ? -4.061 9.835 -3.668 1.00 96.50 95 ASN A C 1
ATOM 728 O O . ASN A 1 95 ? -4.491 8.753 -3.259 1.00 96.50 95 ASN A O 1
ATOM 732 N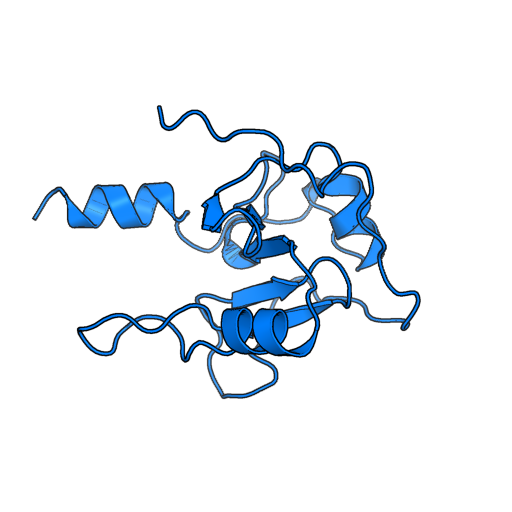 N . MET A 1 96 ? -3.177 10.560 -2.980 1.00 97.44 96 MET A N 1
ATOM 733 C CA . MET A 1 96 ? -2.859 10.310 -1.577 1.00 97.44 96 MET A CA 1
ATOM 734 C C . MET A 1 96 ? -4.072 10.672 -0.718 1.00 97.44 96 MET A C 1
ATOM 736 O O . MET A 1 96 ? -4.575 11.795 -0.780 1.00 97.44 96 MET A O 1
ATOM 740 N N . VAL A 1 97 ? -4.507 9.739 0.119 1.00 98.06 97 VAL A N 1
ATOM 741 C CA . VAL A 1 97 ? -5.732 9.853 0.919 1.00 98.06 97 VAL A CA 1
ATOM 742 C C . VAL A 1 97 ? -5.444 9.647 2.402 1.00 98.06 97 VAL A C 1
ATOM 744 O O . VAL A 1 97 ? -4.379 9.162 2.791 1.00 98.06 97 VAL A O 1
ATOM 747 N N . LEU A 1 98 ? -6.402 10.042 3.235 1.00 97.88 98 LEU A N 1
ATOM 748 C CA . LEU A 1 98 ? -6.496 9.583 4.615 1.00 97.88 98 LEU A CA 1
ATOM 749 C C . LEU A 1 98 ? -7.368 8.327 4.676 1.00 97.88 98 LEU A C 1
ATOM 751 O O . LEU A 1 98 ? -8.308 8.161 3.896 1.00 97.88 98 LEU A O 1
ATOM 755 N N . ASP A 1 99 ? -7.020 7.450 5.608 1.00 98.25 99 ASP A N 1
ATOM 756 C CA . ASP A 1 99 ? -7.812 6.288 5.981 1.00 98.25 99 ASP A CA 1
ATOM 757 C C . ASP A 1 99 ? -8.039 6.343 7.493 1.00 98.25 99 ASP A C 1
ATOM 759 O O . ASP A 1 99 ? -7.165 6.000 8.293 1.00 98.25 99 ASP A O 1
ATOM 763 N N . SER A 1 100 ? -9.223 6.801 7.890 1.00 96.62 100 SER A N 1
ATOM 764 C CA . SER A 1 100 ? -9.660 6.894 9.287 1.00 96.62 100 SER A CA 1
ATOM 765 C C . SER A 1 100 ? -9.674 5.549 10.020 1.00 96.62 100 SER A C 1
ATOM 767 O O . SER A 1 100 ? -9.719 5.526 11.251 1.00 96.62 100 SER A O 1
ATOM 769 N N . LYS A 1 101 ? -9.609 4.428 9.289 1.00 98.06 101 LYS A N 1
ATOM 770 C CA . LYS A 1 101 ? -9.564 3.060 9.817 1.00 98.06 101 LYS A CA 1
ATOM 771 C C . LYS A 1 101 ? -8.212 2.380 9.604 1.00 98.06 101 LYS A C 1
ATOM 773 O O . LYS A 1 101 ? -8.110 1.172 9.816 1.00 98.06 101 LYS A O 1
ATOM 778 N N . LEU A 1 102 ? -7.162 3.130 9.268 1.00 98.50 102 LEU A N 1
ATOM 779 C CA . LEU A 1 102 ? -5.852 2.575 8.923 1.00 98.50 102 LEU A CA 1
ATOM 780 C C . LEU A 1 102 ? -5.308 1.592 9.971 1.00 98.50 102 LEU A C 1
ATOM 782 O O . LEU A 1 102 ? -4.843 0.514 9.610 1.00 98.50 102 LEU A O 1
ATOM 786 N N . GLU A 1 103 ? -5.394 1.919 11.264 1.00 98.00 103 GLU A N 1
ATOM 787 C CA . GLU A 1 103 ? -4.929 1.019 12.331 1.00 98.00 103 GLU A CA 1
ATOM 788 C C . GLU A 1 103 ? -5.697 -0.310 12.320 1.00 98.00 103 GLU A C 1
ATOM 790 O O . GLU A 1 103 ? -5.098 -1.382 12.411 1.00 98.00 103 GLU A O 1
ATOM 795 N N . GLN A 1 104 ? -7.021 -0.256 12.149 1.00 98.38 104 GLN A N 1
ATOM 796 C CA . GLN A 1 104 ? -7.855 -1.448 12.029 1.00 98.38 104 GLN A CA 1
ATOM 797 C C . GLN A 1 104 ? -7.476 -2.258 10.781 1.00 98.38 104 GLN A C 1
ATOM 799 O O . GLN A 1 104 ? -7.305 -3.475 10.882 1.00 98.38 104 GLN A O 1
ATOM 804 N N . HIS A 1 105 ? -7.299 -1.594 9.635 1.00 98.69 105 HIS A N 1
ATOM 805 C CA . HIS A 1 105 ? -6.944 -2.251 8.379 1.00 98.69 105 HIS A CA 1
ATOM 806 C C . HIS A 1 105 ? -5.568 -2.921 8.429 1.00 98.69 105 HIS A C 1
ATOM 808 O O . HIS A 1 105 ? -5.395 -4.032 7.929 1.00 98.69 105 HIS A O 1
ATOM 814 N N . LEU A 1 106 ? -4.590 -2.289 9.076 1.00 98.56 106 LEU A N 1
ATOM 815 C CA . LEU A 1 106 ? -3.256 -2.853 9.280 1.00 98.56 106 LEU A CA 1
ATOM 816 C C . LEU A 1 106 ? -3.273 -4.019 10.277 1.00 98.56 106 LEU A C 1
ATOM 818 O O . LEU A 1 106 ? -2.624 -5.046 10.049 1.00 98.56 106 LEU A O 1
ATOM 822 N N . LYS A 1 107 ? -4.072 -3.914 11.344 1.00 98.06 107 LYS A N 1
ATOM 823 C CA . LYS A 1 107 ? -4.218 -4.971 12.351 1.00 98.06 107 LYS A CA 1
ATOM 824 C C . LYS A 1 107 ? -4.796 -6.263 11.773 1.00 98.06 107 LYS A C 1
ATOM 826 O O . LYS A 1 107 ? -4.393 -7.342 12.215 1.00 98.06 107 LYS A O 1
ATOM 831 N N . HIS A 1 108 ? -5.668 -6.185 10.761 1.00 98.56 108 HIS A N 1
ATOM 832 C CA . HIS A 1 108 ? -6.155 -7.356 10.007 1.00 98.56 108 HIS A CA 1
ATOM 833 C C . HIS A 1 108 ? -4.998 -8.220 9.490 1.00 98.56 108 HIS A C 1
ATOM 835 O O . HIS A 1 108 ? -4.973 -9.438 9.683 1.00 98.56 108 HIS A O 1
ATOM 841 N N . PHE A 1 109 ? -3.962 -7.572 8.964 1.00 98.62 109 PHE A N 1
ATOM 842 C CA . PHE A 1 109 ? -2.751 -8.213 8.455 1.00 98.62 109 PHE A CA 1
ATOM 843 C C . PHE A 1 109 ? -1.682 -8.488 9.524 1.00 98.62 109 PHE A C 1
ATOM 845 O O . PHE A 1 109 ? -0.589 -8.953 9.205 1.00 98.62 109 PHE A O 1
ATOM 852 N N . GLY A 1 110 ? -1.987 -8.247 10.803 1.00 98.00 110 GLY A N 1
ATOM 853 C CA . GLY A 1 110 ? -1.061 -8.454 11.918 1.00 98.00 110 GLY A CA 1
ATOM 854 C C . GLY A 1 110 ? -0.022 -7.345 12.100 1.00 98.00 110 GLY A C 1
ATOM 855 O O . GLY A 1 110 ? 0.940 -7.546 12.838 1.00 98.00 110 GLY A O 1
ATOM 856 N N . ILE A 1 111 ? -0.204 -6.187 11.459 1.00 98.06 111 ILE A N 1
ATOM 857 C CA . ILE A 1 111 ? 0.697 -5.041 11.594 1.00 98.06 111 ILE A CA 1
ATOM 858 C C . ILE A 1 111 ? 0.225 -4.170 12.763 1.00 98.06 111 ILE A C 1
ATOM 860 O O . ILE A 1 111 ? -0.898 -3.671 12.772 1.00 98.06 111 ILE A O 1
ATOM 864 N N . ASP A 1 112 ? 1.104 -3.973 13.743 1.00 96.31 112 ASP A N 1
ATOM 865 C CA . ASP A 1 112 ? 0.900 -3.068 14.876 1.00 96.31 112 ASP A CA 1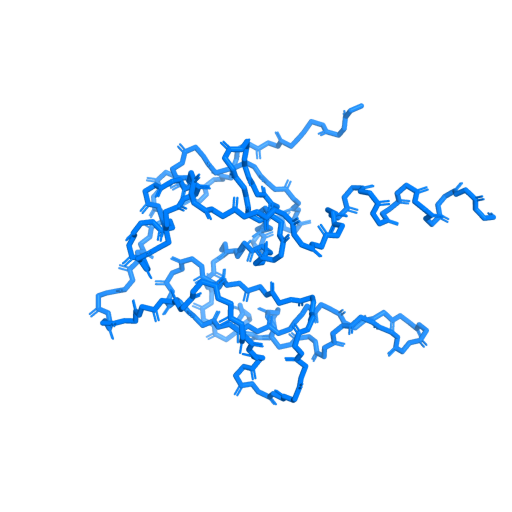
ATOM 866 C C . ASP A 1 112 ? 1.671 -1.769 14.617 1.00 96.31 112 ASP A C 1
ATOM 868 O O . ASP A 1 112 ? 2.898 -1.739 14.735 1.00 96.31 112 ASP A O 1
ATOM 872 N N . MET A 1 113 ? 0.957 -0.701 14.247 1.00 94.94 113 MET A N 1
ATOM 873 C CA . MET A 1 113 ? 1.557 0.592 13.889 1.00 94.94 113 MET A CA 1
ATOM 874 C C . MET A 1 113 ? 2.469 1.148 14.985 1.00 94.94 113 MET A C 1
ATOM 876 O O . MET A 1 113 ? 3.493 1.754 14.674 1.00 94.94 113 MET A O 1
ATOM 880 N N . ALA A 1 114 ? 2.145 0.903 16.259 1.00 94.38 114 ALA A N 1
ATOM 881 C CA . ALA A 1 114 ? 2.933 1.395 17.386 1.00 94.38 114 ALA A CA 1
ATOM 882 C C . ALA A 1 114 ? 4.320 0.735 17.479 1.00 94.38 114 ALA A C 1
ATOM 884 O O . ALA A 1 114 ? 5.213 1.268 18.135 1.00 94.38 114 ALA A O 1
ATOM 885 N N . LYS A 1 115 ? 4.511 -0.416 16.824 1.00 93.88 115 LYS A N 1
ATOM 886 C CA . LYS A 1 115 ? 5.784 -1.151 16.770 1.00 93.88 115 LYS A CA 1
ATOM 887 C C . LYS A 1 115 ? 6.554 -0.933 15.469 1.00 93.88 115 LYS A C 1
ATOM 889 O O . LYS A 1 115 ? 7.672 -1.431 15.342 1.00 93.88 115 LYS A O 1
ATOM 894 N N . MET A 1 116 ? 5.974 -0.213 14.510 1.00 93.88 116 MET A N 1
ATOM 895 C CA . MET A 1 116 ? 6.604 0.069 13.225 1.00 93.88 116 MET A CA 1
ATOM 896 C C . MET A 1 116 ? 7.433 1.351 13.296 1.00 93.88 116 MET A C 1
ATOM 898 O O . MET A 1 116 ? 7.028 2.344 13.902 1.00 93.88 116 MET A O 1
ATOM 902 N N . ASN A 1 117 ? 8.592 1.334 12.637 1.00 91.88 117 ASN A N 1
ATOM 903 C CA . ASN A 1 117 ? 9.439 2.506 12.458 1.00 91.88 117 ASN A CA 1
ATOM 904 C C . ASN A 1 117 ? 9.500 2.851 10.975 1.00 91.88 117 ASN A C 1
ATOM 906 O O . ASN A 1 117 ? 9.788 1.983 10.150 1.00 91.88 117 ASN A O 1
ATOM 910 N N . LYS A 1 118 ? 9.289 4.130 10.656 1.00 93.38 118 LYS A N 1
ATOM 911 C CA . LYS A 1 118 ? 9.429 4.644 9.295 1.00 93.38 118 LYS A CA 1
ATOM 912 C C . LYS A 1 118 ? 10.849 4.372 8.783 1.00 93.38 118 LYS A C 1
ATOM 914 O O . LYS A 1 118 ? 11.823 4.805 9.395 1.00 93.38 118 LYS A O 1
ATOM 919 N N . SER A 1 119 ? 10.949 3.672 7.658 1.00 93.19 119 SER A N 1
ATOM 920 C CA . SER A 1 119 ? 12.203 3.261 7.015 1.00 93.19 119 SER A CA 1
ATOM 921 C C . SER A 1 119 ? 12.382 3.832 5.606 1.00 93.19 119 SER A C 1
ATOM 923 O O . SER A 1 119 ? 13.461 3.720 5.034 1.00 93.19 119 SER A O 1
ATOM 925 N N . GLU A 1 120 ? 11.343 4.442 5.033 1.00 93.06 120 GLU A N 1
ATOM 926 C CA . GLU A 1 120 ? 11.369 5.083 3.719 1.00 93.06 120 GLU A CA 1
ATOM 927 C C . GLU A 1 120 ? 10.813 6.507 3.786 1.00 93.06 120 GLU A C 1
ATOM 929 O O . GLU A 1 120 ? 9.986 6.842 4.638 1.00 93.06 120 GLU A O 1
ATOM 934 N N . LYS A 1 121 ? 11.233 7.345 2.831 1.00 91.06 121 LYS A N 1
ATOM 935 C CA . LYS A 1 121 ? 10.642 8.670 2.630 1.00 91.06 121 LYS A CA 1
ATOM 936 C C . LYS A 1 121 ? 9.165 8.555 2.254 1.00 91.06 121 LYS A C 1
ATOM 938 O O . LYS A 1 121 ? 8.768 7.674 1.477 1.00 91.06 121 LYS A O 1
ATOM 943 N N . SER A 1 122 ? 8.366 9.477 2.777 1.00 92.69 122 SER A N 1
ATOM 944 C CA . SER A 1 122 ? 6.981 9.655 2.359 1.00 92.69 122 SER A CA 1
ATOM 945 C C . SER A 1 122 ? 6.918 10.149 0.911 1.00 92.69 122 SER A C 1
ATOM 947 O O . SER A 1 122 ? 7.882 10.700 0.379 1.00 92.69 122 SER A O 1
ATOM 949 N N . VAL A 1 123 ? 5.777 9.974 0.253 1.00 87.81 123 VAL A N 1
ATOM 950 C CA . VAL A 1 123 ? 5.519 10.510 -1.090 1.00 87.81 123 VAL A CA 1
ATOM 951 C C . VAL A 1 123 ? 5.681 12.032 -1.099 1.00 87.81 123 VAL A C 1
ATOM 953 O O . VAL A 1 123 ? 6.268 12.575 -2.029 1.00 87.81 123 VAL A O 1
ATOM 956 N N . ALA A 1 124 ? 5.240 12.714 -0.038 1.00 87.56 124 ALA A N 1
ATOM 957 C CA . ALA A 1 124 ? 5.389 14.162 0.091 1.00 87.56 124 ALA A CA 1
ATOM 958 C C . ALA A 1 124 ? 6.861 14.595 0.231 1.00 87.56 124 ALA A C 1
ATOM 960 O O . ALA A 1 124 ? 7.261 15.592 -0.362 1.00 87.56 124 ALA A O 1
ATOM 961 N N . GLU A 1 125 ? 7.679 13.842 0.975 1.00 88.62 125 GLU A N 1
ATOM 962 C CA . GLU A 1 125 ? 9.124 14.099 1.085 1.00 88.62 125 GLU A CA 1
ATOM 963 C C . GLU A 1 125 ? 9.833 13.882 -0.257 1.00 88.62 125 GLU A C 1
ATOM 965 O O . GLU A 1 125 ? 10.632 14.717 -0.667 1.00 88.62 125 GLU A O 1
ATOM 970 N N . LEU A 1 126 ? 9.494 12.806 -0.975 1.00 86.56 126 LEU A N 1
ATOM 971 C CA . LEU A 1 126 ? 10.039 12.539 -2.309 1.00 86.56 126 LEU A CA 1
ATOM 972 C C . LEU A 1 126 ? 9.680 13.649 -3.304 1.00 86.56 126 LEU A C 1
ATOM 974 O O . LEU A 1 126 ? 10.534 14.090 -4.066 1.00 86.56 126 LEU A O 1
ATOM 978 N N . GLN A 1 127 ? 8.436 14.131 -3.277 1.00 83.94 127 GLN A N 1
ATOM 979 C CA . GLN A 1 127 ? 8.014 15.258 -4.108 1.00 83.94 127 GLN A CA 1
ATOM 980 C C . GLN A 1 127 ? 8.767 16.538 -3.738 1.00 83.94 127 GLN A C 1
ATOM 982 O O . GLN A 1 127 ? 9.183 17.270 -4.630 1.00 83.94 127 GLN A O 1
ATOM 987 N N . ALA A 1 128 ? 8.970 16.825 -2.450 1.00 81.81 128 ALA A N 1
ATOM 988 C CA . ALA A 1 128 ? 9.703 18.015 -2.022 1.00 81.81 128 ALA A CA 1
ATOM 989 C C . ALA A 1 128 ? 11.156 18.025 -2.530 1.00 81.81 128 ALA A C 1
ATOM 991 O O . ALA A 1 128 ? 11.633 19.080 -2.943 1.00 81.81 128 ALA A O 1
ATOM 992 N N . ASP A 1 129 ? 11.818 16.865 -2.564 1.00 79.62 129 ASP A N 1
ATOM 993 C CA . ASP A 1 129 ? 13.175 16.726 -3.107 1.00 79.62 129 ASP A CA 1
ATOM 994 C C . ASP A 1 129 ? 13.229 17.016 -4.619 1.00 79.62 129 ASP A C 1
ATOM 996 O O . ASP A 1 129 ? 14.187 17.614 -5.100 1.00 79.62 129 ASP A O 1
ATOM 1000 N N . GLN A 1 130 ? 12.190 16.639 -5.374 1.00 69.25 130 GLN A N 1
ATOM 1001 C CA . GLN A 1 130 ? 12.128 16.854 -6.828 1.00 69.25 130 GLN A CA 1
ATOM 1002 C C . GLN A 1 130 ? 11.936 18.324 -7.232 1.00 69.25 130 GLN A C 1
ATOM 1004 O O . GLN A 1 130 ? 12.311 18.697 -8.338 1.00 69.25 130 GLN A O 1
ATOM 1009 N N . HIS A 1 131 ? 11.361 19.159 -6.361 1.00 62.09 131 HIS A N 1
ATOM 1010 C CA . HIS A 1 131 ? 11.129 20.586 -6.633 1.00 62.09 131 HIS A CA 1
ATOM 1011 C C . HIS A 1 131 ? 12.252 21.500 -6.108 1.00 62.09 131 HIS A C 1
ATOM 1013 O O . HIS A 1 131 ? 12.152 22.719 -6.233 1.00 62.09 131 HIS A O 1
ATOM 1019 N N . GLN A 1 132 ? 13.296 20.932 -5.496 1.00 54.16 132 GLN A N 1
ATOM 1020 C CA . GLN A 1 132 ? 14.468 21.661 -4.992 1.00 54.16 132 GLN A CA 1
ATOM 1021 C C . GLN A 1 132 ? 15.719 21.475 -5.873 1.00 54.16 132 GLN A C 1
ATOM 1023 O O . GLN A 1 132 ? 16.818 21.833 -5.447 1.00 54.16 132 GLN A O 1
ATOM 1028 N N . GLY A 1 133 ? 15.554 20.916 -7.078 1.00 45.47 133 GLY A N 1
ATOM 1029 C CA . GLY A 1 133 ? 16.610 20.713 -8.077 1.00 45.47 133 GLY A CA 1
ATOM 1030 C C . GLY A 1 133 ? 16.587 21.734 -9.203 1.00 45.47 133 GLY A C 1
ATOM 1031 O O . GLY A 1 133 ? 15.475 22.149 -9.598 1.00 45.47 133 GLY A O 1
#

Foldseek 3Di:
DPPAAADPQQVPAAADPPVAADDLADDAQPVDGDRAQWKQQLRYRHIHWPDQDPVRDGGDHGVVVVCVVPVRFKIWGSLQQAPVGTFMGGSVVRDTHDRPCVCVSNVSNPDHSHPHDRRDDHPVRVVVVVVVD

InterPro domains:
  IPR001607 Zinc finger, UBP-type [PF02148] (29-101)
  IPR001607 Zinc finger, UBP-type [PS50271] (5-113)
  IPR001607 Zinc finger, UBP-type [SM00290] (28-83)
  IPR013083 Zinc finger, RING/FYVE/PHD-type [G3DSA:3.30.40.10] (2-100)

pLDDT: mean 93.84, std 9.83, range [44.53, 98.88]

Sequence (133 aa):
MSDRQESKHASSLVQLDNGIKIPPSGWQCAMCDKRDNLWLNLTDGTILCGRRYFDGSGGNNHAVEHYENTGYPLAVKLGTICAQGADVYSYAEDNMVLDSKLEQHLKHFGIDMAKMNKSEKSVAELQADQHQG

Radius of gyration: 13.98 Å; chains: 1; bounding box: 33×38×34 Å